Protein AF-A0A2N7TIZ6-F1 (afdb_monomer_lite)

pLDDT: mean 83.13, std 11.03, range [51.75, 96.19]

Foldseek 3Di:
DVVVVVVVVVVVVVVVVVVVVVQLPFDWDDDPPDIDTDRPVVVVVVVVVVCVVVVVVVVVVVVVVVVVVVCDPPD

Structure (mmCIF, N/CA/C/O backbone):
data_AF-A0A2N7TIZ6-F1
#
_entry.id   AF-A0A2N7TIZ6-F1
#
loop_
_atom_site.group_PDB
_atom_site.id
_atom_site.type_symbol
_atom_site.label_atom_id
_atom_site.label_alt_id
_atom_site.label_comp_id
_atom_site.label_asym_id
_atom_site.label_entity_id
_atom_site.label_seq_id
_atom_site.pdbx_PDB_ins_code
_atom_site.Cartn_x
_atom_site.Cartn_y
_atom_site.Cartn_z
_atom_site.occupancy
_atom_site.B_iso_or_equiv
_atom_site.auth_seq_id
_atom_site.auth_comp_id
_atom_site.auth_asym_id
_atom_site.auth_atom_id
_atom_site.pdbx_PDB_model_num
ATOM 1 N N . MET A 1 1 ? -23.943 -31.930 -8.044 1.00 62.44 1 MET A N 1
ATOM 2 C CA . MET A 1 1 ? -22.580 -31.392 -7.799 1.00 62.44 1 MET A CA 1
ATOM 3 C C . MET A 1 1 ? -22.606 -29.905 -7.421 1.00 62.44 1 MET A C 1
ATOM 5 O O . MET A 1 1 ? -21.659 -29.402 -6.832 1.00 62.44 1 MET A O 1
ATOM 9 N N . ASP A 1 2 ? -23.729 -29.224 -7.641 1.00 77.31 2 ASP A N 1
ATOM 10 C CA . ASP A 1 2 ? -23.899 -27.766 -7.524 1.00 77.31 2 ASP A CA 1
ATOM 11 C C . ASP A 1 2 ? -23.902 -27.260 -6.079 1.00 77.31 2 ASP A C 1
ATOM 13 O O . ASP A 1 2 ? -23.347 -26.208 -5.772 1.00 77.31 2 ASP A O 1
ATOM 17 N N . LYS A 1 3 ? -24.455 -28.056 -5.155 1.00 83.69 3 LYS A N 1
ATOM 18 C CA . LYS A 1 3 ? -24.435 -27.754 -3.715 1.00 83.69 3 LYS A CA 1
ATOM 19 C C . LYS A 1 3 ? -23.010 -27.732 -3.157 1.00 83.69 3 LYS A C 1
ATOM 21 O O . LYS A 1 3 ? -22.701 -26.895 -2.318 1.00 83.69 3 LYS A O 1
ATOM 26 N N . LEU A 1 4 ? -22.136 -28.608 -3.660 1.00 88.12 4 LEU A N 1
ATOM 27 C CA . LEU A 1 4 ? -20.732 -28.666 -3.250 1.00 88.12 4 LEU A CA 1
ATOM 28 C C . LEU A 1 4 ? -19.985 -27.402 -3.698 1.00 88.12 4 LEU A C 1
ATOM 30 O O . LEU A 1 4 ? -19.268 -26.795 -2.912 1.00 88.12 4 LEU A O 1
ATOM 34 N N . LEU A 1 5 ? -20.221 -26.963 -4.939 1.00 88.31 5 LEU A N 1
ATOM 35 C CA . LEU A 1 5 ? -19.643 -25.733 -5.486 1.00 88.31 5 LEU A CA 1
ATOM 36 C C . LEU A 1 5 ? -20.122 -24.487 -4.734 1.00 88.31 5 LEU A C 1
ATOM 38 O O . LEU A 1 5 ? -19.324 -23.591 -4.467 1.00 88.31 5 LEU A O 1
ATOM 42 N N . LEU A 1 6 ? -21.400 -24.439 -4.348 1.00 92.12 6 LEU A N 1
ATOM 43 C CA . LEU A 1 6 ? -21.948 -23.357 -3.527 1.00 92.12 6 LEU A CA 1
ATOM 44 C C . LEU A 1 6 ? -21.304 -23.304 -2.142 1.00 92.12 6 LEU A C 1
ATOM 46 O O . LEU A 1 6 ? -20.883 -22.233 -1.712 1.00 92.12 6 LEU A O 1
ATOM 50 N N . VAL A 1 7 ? -21.179 -24.450 -1.472 1.00 95.50 7 VAL A N 1
ATOM 51 C CA . VAL A 1 7 ? -20.531 -24.538 -0.156 1.00 95.50 7 VAL A CA 1
ATOM 52 C C . VAL A 1 7 ? -19.070 -24.100 -0.241 1.00 95.50 7 VAL A C 1
ATOM 54 O O . VAL A 1 7 ? -18.634 -23.282 0.564 1.00 95.50 7 VAL A O 1
ATOM 57 N N . VAL A 1 8 ? -18.331 -24.565 -1.252 1.00 95.00 8 VAL A N 1
ATOM 58 C CA . VAL A 1 8 ? -16.934 -24.163 -1.480 1.00 95.00 8 VAL A CA 1
ATOM 59 C C . VAL A 1 8 ? -16.830 -22.663 -1.754 1.00 95.00 8 VAL A C 1
ATOM 61 O O . VAL A 1 8 ? -15.986 -21.989 -1.170 1.00 95.00 8 VAL A O 1
ATOM 64 N N . LYS A 1 9 ? -17.711 -22.108 -2.591 1.00 90.75 9 LYS A N 1
ATOM 65 C CA . LYS A 1 9 ? -17.719 -20.676 -2.908 1.00 90.75 9 LYS A CA 1
ATOM 66 C C . LYS A 1 9 ? -17.984 -19.824 -1.667 1.00 90.75 9 LYS A C 1
ATOM 68 O O . LYS A 1 9 ? -17.247 -18.874 -1.426 1.00 90.75 9 LYS A O 1
ATOM 73 N N . VAL A 1 10 ? -18.987 -20.185 -0.867 1.00 96.19 10 VAL A N 1
ATOM 74 C CA . VAL A 1 10 ? -19.309 -19.486 0.387 1.00 96.19 10 VAL A CA 1
ATOM 75 C C . VAL A 1 10 ? -18.153 -19.596 1.382 1.00 96.19 10 VAL A C 1
ATOM 77 O O . VAL A 1 10 ? -17.766 -18.587 1.967 1.00 96.19 10 VAL A O 1
ATOM 80 N N . ALA A 1 11 ? -17.545 -20.776 1.521 1.00 94.88 11 ALA A N 1
ATOM 81 C CA . ALA A 1 11 ? -16.389 -20.979 2.392 1.00 94.88 11 ALA A CA 1
ATOM 82 C C . ALA A 1 11 ? -15.198 -20.098 1.981 1.00 94.88 11 ALA A C 1
ATOM 84 O O . ALA A 1 11 ? -14.597 -19.444 2.831 1.00 94.88 11 ALA A O 1
ATOM 85 N N . ILE A 1 12 ? -14.903 -20.009 0.680 1.00 92.50 12 ILE A N 1
ATOM 86 C CA . ILE A 1 12 ? -13.856 -19.125 0.148 1.00 92.50 12 ILE A CA 1
ATOM 87 C C . ILE A 1 12 ? -14.190 -17.655 0.431 1.00 92.50 12 ILE A C 1
ATOM 89 O O . ILE A 1 12 ? -13.321 -16.909 0.873 1.00 92.50 12 ILE A O 1
ATOM 93 N N . THR A 1 13 ? -15.439 -17.224 0.224 1.00 92.38 13 THR A N 1
ATOM 94 C CA . THR A 1 13 ? -15.859 -15.840 0.507 1.00 92.38 13 THR A CA 1
ATOM 95 C C . THR A 1 13 ? -15.692 -15.479 1.983 1.00 92.38 13 THR A C 1
ATOM 97 O O . THR A 1 13 ? -15.155 -14.417 2.295 1.00 92.38 13 THR A O 1
ATOM 100 N N . VAL A 1 14 ? -16.098 -16.365 2.895 1.00 95.69 14 VAL A N 1
ATOM 101 C CA . VAL A 1 14 ? -15.928 -16.165 4.341 1.00 95.69 14 VAL A CA 1
ATOM 102 C C . VAL A 1 14 ? -14.446 -16.122 4.715 1.00 95.69 14 VAL A C 1
ATOM 104 O O . VAL A 1 14 ? -14.037 -15.248 5.473 1.00 95.69 14 VAL A O 1
ATOM 107 N N . LEU A 1 15 ? -13.622 -17.000 4.139 1.00 89.88 15 LEU A N 1
ATOM 108 C CA . LEU A 1 15 ? -12.181 -17.028 4.387 1.00 89.88 15 LEU A CA 1
ATOM 109 C C . LEU A 1 15 ? -11.493 -15.727 3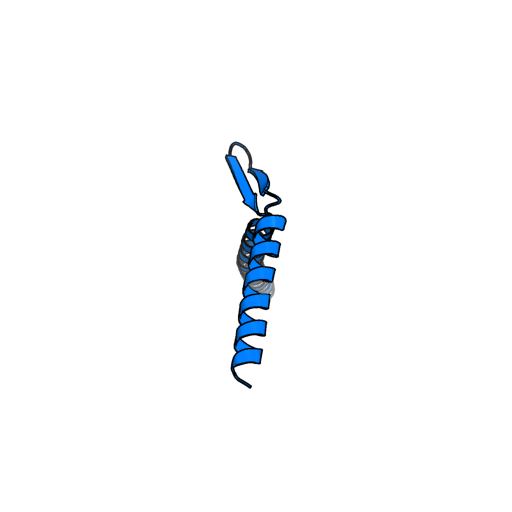.944 1.00 89.88 15 LEU A C 1
ATOM 111 O O . LEU A 1 15 ? -10.664 -15.192 4.677 1.00 89.88 15 LEU A O 1
ATOM 115 N N . VAL A 1 16 ? -11.875 -15.183 2.784 1.00 78.88 16 VAL A N 1
ATOM 116 C CA . VAL A 1 16 ? -11.390 -13.883 2.290 1.00 78.88 16 VAL A CA 1
ATOM 117 C C . VAL A 1 16 ? -11.827 -12.741 3.208 1.00 78.88 16 VAL A C 1
ATOM 119 O O . VAL A 1 16 ? -11.016 -11.871 3.510 1.00 78.88 16 VAL A O 1
ATOM 122 N N . LEU A 1 17 ? -13.074 -12.746 3.690 1.00 84.25 17 LEU A N 1
ATOM 123 C CA . LEU A 1 17 ? -13.568 -11.744 4.643 1.00 84.25 17 LEU A CA 1
ATOM 124 C C . LEU A 1 17 ? -12.816 -11.797 5.977 1.00 84.25 17 LEU A C 1
ATOM 126 O O . LEU A 1 17 ? -12.454 -10.756 6.515 1.00 84.25 17 LEU A O 1
ATOM 130 N N . ILE A 1 18 ? -12.538 -12.995 6.493 1.00 82.62 18 ILE A N 1
ATOM 131 C CA . ILE A 1 18 ? -11.759 -13.180 7.722 1.00 82.62 18 ILE A CA 1
ATOM 132 C C . ILE A 1 18 ? -10.329 -12.688 7.520 1.00 82.62 18 ILE A C 1
ATOM 134 O O . ILE A 1 18 ? -9.841 -11.910 8.333 1.00 82.62 18 ILE A O 1
ATOM 138 N N . LEU A 1 19 ? -9.676 -13.083 6.423 1.00 68.62 19 LEU A N 1
ATOM 139 C CA . LEU A 1 19 ? -8.353 -12.574 6.066 1.00 68.62 19 LEU A CA 1
ATOM 140 C C . LEU A 1 19 ? -8.361 -11.049 5.966 1.00 68.62 19 LEU A C 1
ATOM 142 O O . LEU A 1 19 ? -7.464 -10.415 6.504 1.00 68.62 19 LEU A O 1
ATOM 146 N N . PHE A 1 20 ? -9.377 -10.452 5.345 1.00 69.62 20 PHE A N 1
ATOM 147 C CA . PHE A 1 20 ? -9.519 -9.003 5.259 1.00 69.62 20 PHE A CA 1
ATOM 148 C C . PHE A 1 20 ? -9.616 -8.359 6.644 1.00 69.62 20 PHE A C 1
ATOM 150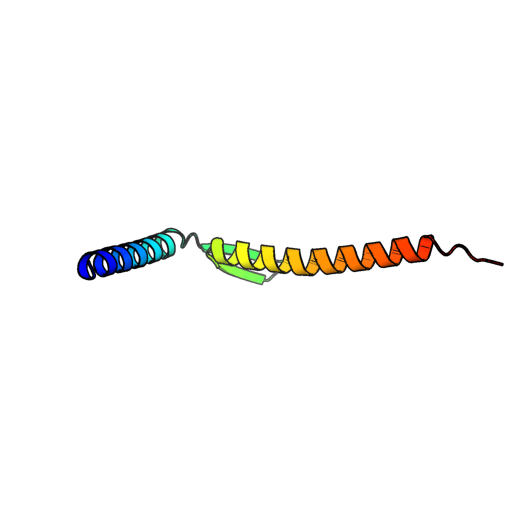 O O . PHE A 1 20 ? -8.830 -7.466 6.930 1.00 69.62 20 PHE A O 1
ATOM 157 N N . VAL A 1 21 ? -10.514 -8.845 7.512 1.00 75.50 21 VAL A N 1
ATOM 158 C CA . VAL A 1 21 ? -10.730 -8.310 8.868 1.00 75.50 21 VAL A CA 1
ATOM 159 C C . VAL A 1 21 ? -9.510 -8.510 9.770 1.00 75.50 21 VAL A C 1
ATOM 161 O O . VAL A 1 21 ? -9.153 -7.621 10.538 1.00 75.50 21 VAL A O 1
ATOM 164 N N . GLN A 1 22 ? -8.834 -9.651 9.663 1.00 70.00 22 GLN A N 1
ATOM 165 C CA . GLN A 1 22 ? -7.641 -9.955 10.455 1.00 70.00 22 GLN A CA 1
ATOM 166 C C . GLN A 1 22 ? -6.400 -9.205 9.964 1.00 70.00 22 GLN A C 1
ATOM 168 O O . GLN A 1 22 ? -5.546 -8.845 10.766 1.00 70.00 22 GLN A O 1
ATOM 173 N N . ASN A 1 23 ? -6.305 -8.921 8.662 1.00 66.44 23 ASN A N 1
ATOM 174 C CA . ASN A 1 23 ? -5.220 -8.132 8.078 1.00 66.44 23 ASN A CA 1
ATOM 175 C C . ASN A 1 23 ? -5.536 -6.624 8.056 1.00 66.44 23 ASN A C 1
ATOM 177 O O . ASN A 1 23 ? -4.880 -5.863 7.342 1.00 66.44 23 ASN A O 1
ATOM 181 N N . ILE A 1 24 ? -6.460 -6.162 8.912 1.00 67.38 24 ILE A N 1
ATOM 182 C CA . ILE A 1 24 ? -6.619 -4.751 9.312 1.00 67.38 24 ILE A CA 1
ATOM 183 C C . ILE A 1 24 ? -5.442 -4.338 10.227 1.00 67.38 24 ILE A C 1
ATOM 185 O O . ILE A 1 24 ? -5.599 -3.598 11.190 1.00 67.38 24 ILE A O 1
ATOM 189 N N . ALA A 1 25 ? -4.215 -4.787 9.947 1.00 67.12 25 ALA A N 1
ATOM 190 C CA . ALA A 1 25 ? -3.024 -4.173 10.519 1.00 67.12 25 ALA A CA 1
ATOM 191 C C . ALA A 1 25 ? -2.885 -2.799 9.851 1.00 67.12 25 ALA A C 1
ATOM 193 O O . ALA A 1 25 ? -2.233 -2.639 8.814 1.00 67.12 25 ALA A O 1
ATOM 194 N N . VAL A 1 26 ? -3.644 -1.838 10.384 1.00 73.69 26 VAL A N 1
ATOM 195 C CA . VAL A 1 26 ? -3.654 -0.456 9.929 1.00 73.69 26 VAL A CA 1
ATOM 196 C C . VAL A 1 26 ? -2.313 0.121 10.322 1.00 73.69 26 VAL A C 1
ATOM 198 O O . VAL A 1 26 ? -2.004 0.277 11.502 1.00 73.69 26 VAL A O 1
ATOM 201 N N . VAL A 1 27 ? -1.499 0.390 9.315 1.00 81.12 27 VAL A N 1
ATOM 202 C CA . VAL A 1 27 ? -0.214 1.047 9.490 1.00 81.12 27 VAL A CA 1
ATOM 203 C C . VAL A 1 27 ? -0.402 2.532 9.237 1.00 81.12 27 VAL A C 1
ATOM 205 O O . VAL A 1 27 ? -1.051 2.942 8.271 1.00 81.12 27 VAL A O 1
ATOM 208 N N . GLU A 1 28 ? 0.149 3.346 10.131 1.00 85.19 28 GLU A N 1
ATOM 209 C CA . GLU A 1 28 ? 0.262 4.781 9.912 1.00 85.19 28 GLU A CA 1
ATOM 210 C C . GLU A 1 28 ? 1.493 5.046 9.048 1.00 85.19 28 GLU A C 1
ATOM 212 O O . GLU A 1 28 ? 2.625 4.729 9.417 1.00 85.19 28 GLU A O 1
ATOM 217 N N . ILE A 1 29 ? 1.270 5.644 7.885 1.00 84.75 29 ILE A N 1
ATOM 218 C CA . ILE A 1 29 ? 2.330 6.164 7.033 1.00 84.75 29 ILE A CA 1
ATOM 219 C C . ILE A 1 29 ? 2.476 7.643 7.354 1.00 84.75 29 ILE A C 1
ATOM 221 O O . ILE A 1 29 ? 1.504 8.393 7.274 1.00 84.75 29 ILE A O 1
ATOM 225 N N . ARG A 1 30 ? 3.698 8.077 7.660 1.00 87.88 30 ARG A N 1
ATOM 226 C CA . ARG A 1 30 ? 4.029 9.493 7.844 1.00 87.88 30 ARG A CA 1
ATOM 227 C C . ARG A 1 30 ? 4.949 9.935 6.716 1.00 87.88 30 ARG A C 1
ATOM 229 O O . ARG A 1 30 ? 5.979 9.310 6.474 1.00 87.88 30 ARG A O 1
ATOM 236 N N . PHE A 1 31 ? 4.579 11.007 6.029 1.00 85.75 31 PHE A N 1
ATOM 237 C CA . PHE A 1 31 ? 5.363 11.603 4.957 1.00 85.75 31 PHE A CA 1
ATOM 238 C C . PHE A 1 31 ? 5.477 13.112 5.170 1.00 85.75 31 PHE A C 1
ATOM 240 O O . PHE A 1 31 ? 4.527 13.860 4.950 1.00 85.75 31 PHE A O 1
ATOM 247 N N . LEU A 1 32 ? 6.657 13.559 5.608 1.00 90.38 32 LEU A N 1
ATOM 248 C CA . LEU A 1 32 ? 6.901 14.928 6.076 1.00 90.38 32 LEU A CA 1
ATOM 249 C C . LEU A 1 32 ? 5.856 15.366 7.123 1.00 90.38 32 LEU A C 1
ATOM 251 O O . LEU A 1 32 ? 5.897 14.891 8.255 1.00 90.38 32 LEU A O 1
ATOM 255 N N . THR A 1 33 ? 4.929 16.256 6.754 1.00 92.38 33 THR A N 1
ATOM 256 C CA . THR A 1 33 ? 3.834 16.762 7.603 1.00 92.38 33 THR A CA 1
ATOM 257 C C . THR A 1 33 ? 2.505 16.033 7.404 1.00 92.38 33 THR A C 1
ATOM 259 O O . THR A 1 33 ? 1.540 16.337 8.099 1.00 92.38 33 THR A O 1
ATOM 262 N N . TRP A 1 34 ? 2.437 15.076 6.478 1.00 91.94 34 TRP A N 1
ATOM 263 C CA . TRP A 1 34 ? 1.229 14.315 6.171 1.00 91.94 34 TRP A CA 1
ATOM 264 C C . TRP A 1 34 ? 1.245 12.975 6.900 1.00 91.94 34 TRP A C 1
ATOM 266 O O . TRP A 1 34 ? 2.280 12.308 6.968 1.00 91.94 34 TRP A O 1
ATOM 276 N N . SER A 1 35 ? 0.091 12.553 7.406 1.00 87.44 35 SER A N 1
ATOM 277 C CA . SER A 1 35 ? -0.120 11.203 7.921 1.00 87.44 35 SER A CA 1
ATOM 278 C C . SER A 1 35 ? -1.335 10.568 7.257 1.00 87.44 35 SER A C 1
ATOM 280 O O . SER A 1 35 ? -2.316 11.238 6.931 1.00 87.44 35 SER A O 1
ATOM 282 N N . LEU A 1 36 ? -1.241 9.266 7.006 1.00 87.56 36 LEU A N 1
ATOM 283 C CA . LEU A 1 36 ? -2.284 8.493 6.352 1.00 87.56 36 LEU A CA 1
ATOM 284 C C . LEU A 1 36 ? -2.301 7.078 6.928 1.00 87.56 36 LEU A C 1
ATOM 286 O O . LEU A 1 36 ? -1.292 6.375 6.893 1.00 87.56 36 LEU A O 1
ATOM 290 N N . THR A 1 37 ? -3.447 6.654 7.447 1.00 88.44 37 THR A N 1
ATOM 291 C CA . THR A 1 37 ? -3.652 5.327 8.036 1.00 88.44 37 THR A CA 1
ATOM 292 C C . THR A 1 37 ? -4.390 4.423 7.060 1.00 88.44 37 THR A C 1
ATOM 294 O O . THR A 1 37 ? -5.511 4.715 6.646 1.00 88.44 37 THR A O 1
ATOM 297 N N . LEU A 1 38 ? -3.752 3.319 6.673 1.00 85.75 38 LEU A N 1
ATOM 298 C CA . LEU A 1 38 ? -4.275 2.368 5.690 1.00 85.75 38 LEU A CA 1
ATOM 299 C C . LEU A 1 38 ? -3.876 0.934 6.078 1.00 85.75 38 LEU A C 1
ATOM 301 O O . LEU A 1 38 ? -2.831 0.738 6.701 1.00 85.75 38 LEU A O 1
ATOM 305 N N . PRO A 1 39 ? -4.644 -0.094 5.679 1.00 85.69 39 PRO A N 1
ATOM 306 C CA . PRO A 1 39 ? -4.214 -1.483 5.818 1.00 85.69 39 PRO A CA 1
ATOM 307 C C . PRO A 1 39 ? -2.922 -1.744 5.037 1.00 85.69 39 PRO A C 1
ATOM 309 O O . PRO A 1 39 ? -2.832 -1.384 3.861 1.00 85.69 39 PRO A O 1
ATOM 312 N N . LEU A 1 40 ? -1.952 -2.424 5.654 1.00 83.50 40 LEU A N 1
ATOM 313 C CA . LEU A 1 40 ? -0.635 -2.711 5.063 1.00 83.50 40 LEU A CA 1
ATOM 314 C C . LEU A 1 40 ? -0.714 -3.249 3.623 1.00 83.50 40 LEU A C 1
ATOM 316 O O . LEU A 1 40 ? 0.056 -2.834 2.760 1.00 83.50 40 LEU A O 1
ATOM 320 N N . ALA A 1 41 ? -1.666 -4.139 3.339 1.00 81.44 41 ALA A N 1
ATOM 321 C CA . ALA A 1 41 ? -1.840 -4.721 2.010 1.00 81.44 41 ALA A CA 1
ATOM 322 C C . ALA A 1 41 ? -2.122 -3.663 0.924 1.00 81.44 41 ALA A C 1
ATOM 324 O O . ALA A 1 41 ? -1.528 -3.710 -0.152 1.00 81.44 41 ALA A O 1
ATOM 325 N N . LEU A 1 42 ? -2.975 -2.675 1.214 1.00 83.69 42 LEU A N 1
ATOM 326 C CA . LEU A 1 42 ? -3.266 -1.564 0.299 1.00 83.69 42 LEU A CA 1
ATOM 327 C C . LEU A 1 42 ? -2.027 -0.696 0.075 1.00 83.69 42 LEU A C 1
ATOM 329 O O . LEU A 1 42 ? -1.731 -0.318 -1.058 1.00 83.69 42 LEU A O 1
ATOM 333 N N . VAL A 1 43 ? -1.276 -0.433 1.144 1.00 86.50 43 VAL A N 1
ATOM 334 C CA . VAL A 1 43 ? -0.025 0.333 1.089 1.00 86.50 43 VAL A CA 1
A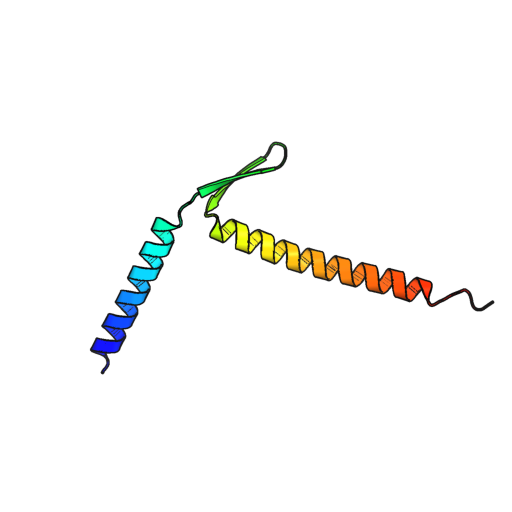TOM 335 C C . VAL A 1 43 ? 0.989 -0.348 0.175 1.00 86.50 43 VAL A C 1
ATOM 337 O O . VAL A 1 43 ? 1.546 0.294 -0.713 1.00 86.50 43 VAL A O 1
ATOM 340 N N . LEU A 1 44 ? 1.185 -1.659 0.340 1.00 87.25 44 LEU A N 1
ATOM 341 C CA . LEU A 1 44 ? 2.103 -2.447 -0.482 1.00 87.25 44 LEU A CA 1
ATOM 342 C C . LEU A 1 44 ? 1.708 -2.434 -1.961 1.00 87.25 44 LEU A C 1
ATOM 344 O O . LEU A 1 44 ? 2.575 -2.264 -2.816 1.00 87.25 44 LEU A O 1
ATOM 348 N N . VAL A 1 45 ? 0.413 -2.557 -2.272 1.00 88.94 45 VAL A N 1
ATOM 349 C CA . VAL A 1 45 ? -0.085 -2.478 -3.655 1.00 88.94 45 VAL A CA 1
ATOM 350 C C . VAL A 1 45 ? 0.206 -1.105 -4.264 1.00 88.94 45 VAL A C 1
ATOM 352 O O . VAL A 1 45 ? 0.738 -1.029 -5.372 1.00 88.94 45 VAL A O 1
ATOM 355 N N . VAL A 1 46 ? -0.087 -0.018 -3.545 1.00 89.88 46 VAL A N 1
ATOM 356 C CA . VAL A 1 46 ? 0.169 1.351 -4.023 1.00 89.88 46 VAL A CA 1
ATOM 357 C C . VAL A 1 46 ? 1.664 1.579 -4.250 1.00 89.88 46 VAL A C 1
ATOM 359 O O . VAL A 1 46 ? 2.052 2.031 -5.328 1.00 89.88 46 VAL A O 1
ATOM 362 N N . ILE A 1 47 ? 2.514 1.217 -3.284 1.00 91.75 47 ILE A N 1
ATOM 363 C CA . ILE A 1 47 ? 3.974 1.351 -3.398 1.00 91.75 47 ILE A CA 1
ATOM 364 C C . ILE A 1 47 ? 4.504 0.542 -4.586 1.00 91.75 47 ILE A C 1
ATOM 366 O O . ILE A 1 47 ? 5.316 1.049 -5.358 1.00 91.75 47 ILE A O 1
ATOM 370 N N . TYR A 1 48 ? 4.030 -0.690 -4.775 1.00 92.69 48 TYR A N 1
ATOM 371 C CA . TYR A 1 48 ? 4.439 -1.536 -5.893 1.00 92.69 48 TYR A CA 1
ATOM 372 C C . TYR A 1 48 ? 4.093 -0.910 -7.251 1.00 92.69 48 TYR A C 1
ATOM 374 O O . TYR A 1 48 ? 4.943 -0.846 -8.143 1.00 92.69 48 TYR A O 1
ATOM 382 N N . LEU A 1 49 ? 2.868 -0.397 -7.404 1.00 95.44 49 LEU A N 1
ATOM 383 C CA . LEU A 1 49 ? 2.435 0.273 -8.632 1.00 95.44 49 LEU A CA 1
ATOM 384 C C . LEU A 1 49 ? 3.248 1.545 -8.899 1.00 95.44 49 LEU A C 1
ATOM 386 O O . LEU A 1 49 ? 3.730 1.740 -10.017 1.00 95.44 49 LEU A O 1
ATOM 390 N N . LEU A 1 50 ? 3.467 2.376 -7.877 1.00 94.19 50 LEU A N 1
ATOM 391 C CA . LEU A 1 50 ? 4.309 3.571 -7.984 1.00 94.19 50 LEU A CA 1
ATOM 392 C C . LEU A 1 50 ? 5.750 3.217 -8.366 1.00 94.19 50 LEU A C 1
ATOM 394 O O . LEU A 1 50 ? 6.340 3.873 -9.228 1.00 94.19 50 LEU A O 1
ATOM 398 N N . GLY A 1 51 ? 6.299 2.154 -7.776 1.00 92.88 51 GLY A N 1
ATOM 399 C CA . GLY A 1 51 ? 7.617 1.623 -8.109 1.00 92.88 51 GLY A CA 1
ATOM 400 C C . GLY A 1 51 ? 7.700 1.152 -9.560 1.00 92.88 51 GLY A C 1
ATOM 401 O O . GLY A 1 51 ? 8.669 1.461 -10.250 1.00 92.88 51 GLY A O 1
ATOM 402 N N . MET A 1 52 ? 6.664 0.481 -10.067 1.00 94.69 52 MET A N 1
ATOM 403 C CA . MET A 1 52 ? 6.612 0.035 -11.460 1.00 94.69 52 MET A CA 1
ATOM 404 C C . MET A 1 52 ? 6.575 1.213 -12.441 1.00 94.69 52 MET A C 1
ATOM 406 O O . MET A 1 52 ? 7.310 1.212 -13.432 1.00 94.69 52 MET A O 1
ATOM 410 N N . VAL A 1 53 ? 5.753 2.229 -12.167 1.00 94.19 53 VAL A N 1
ATOM 411 C CA . VAL A 1 53 ? 5.663 3.441 -12.998 1.00 94.19 53 VAL A CA 1
ATOM 412 C C . VAL A 1 53 ? 6.992 4.201 -12.988 1.00 94.19 53 VAL A C 1
ATOM 414 O O . VAL A 1 53 ? 7.537 4.517 -14.049 1.00 94.19 53 VAL A O 1
ATOM 417 N N . SER A 1 54 ? 7.553 4.426 -11.799 1.00 92.44 54 SER A N 1
ATOM 418 C CA . SER A 1 54 ? 8.815 5.153 -11.623 1.00 92.44 54 SER A CA 1
ATOM 419 C C . SER A 1 54 ? 9.989 4.404 -12.255 1.00 92.44 54 SER A C 1
ATOM 421 O O . SER A 1 54 ? 10.779 4.997 -12.986 1.00 92.44 54 SER A O 1
ATOM 423 N N . GLY A 1 55 ? 10.070 3.085 -12.058 1.00 90.88 55 GLY A N 1
ATOM 424 C CA . GLY A 1 55 ? 11.122 2.237 -12.616 1.00 90.88 55 GLY A CA 1
ATOM 425 C C . GLY A 1 55 ? 11.095 2.175 -14.144 1.00 90.88 55 GLY A C 1
ATOM 426 O O . GLY A 1 55 ? 12.148 2.262 -14.777 1.00 90.88 55 GLY A O 1
ATOM 427 N N . ARG A 1 56 ? 9.906 2.100 -14.763 1.00 90.75 56 ARG A N 1
ATOM 428 C CA . ARG A 1 56 ? 9.775 2.182 -16.230 1.00 90.75 56 ARG A CA 1
ATOM 429 C C . ARG A 1 56 ? 10.243 3.532 -16.767 1.00 90.75 56 ARG A C 1
ATOM 431 O O . ARG A 1 56 ? 10.962 3.567 -17.765 1.00 90.75 56 ARG A O 1
ATOM 438 N N . SER A 1 57 ? 9.856 4.622 -16.105 1.00 87.62 57 SER A N 1
ATOM 439 C CA . SER A 1 57 ? 10.276 5.974 -16.482 1.00 87.62 57 SER A CA 1
ATOM 4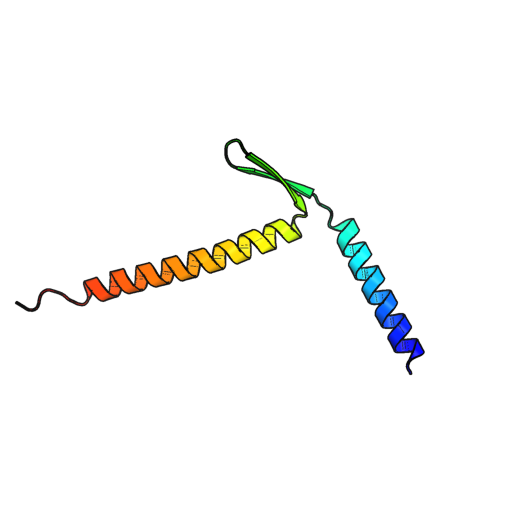40 C C . SER A 1 57 ? 11.796 6.136 -16.381 1.00 87.62 57 SER A C 1
ATOM 442 O O . SER A 1 57 ? 12.446 6.550 -17.343 1.00 87.62 57 SER A O 1
ATOM 444 N N . LEU A 1 58 ? 12.382 5.697 -15.262 1.00 90.56 58 LEU A N 1
ATOM 445 C CA . LEU A 1 58 ? 13.820 5.762 -15.013 1.00 90.56 58 LEU A CA 1
ATOM 446 C C . LEU A 1 58 ? 14.621 4.945 -16.036 1.00 90.56 58 LEU A C 1
ATOM 448 O O . LEU A 1 58 ? 15.574 5.460 -16.619 1.00 90.56 58 LEU A O 1
ATOM 452 N N . MET A 1 59 ? 14.207 3.706 -16.326 1.00 89.56 59 MET A N 1
ATOM 453 C CA . MET A 1 59 ? 14.840 2.883 -17.365 1.00 89.56 59 MET A CA 1
ATOM 454 C C . MET A 1 59 ? 14.737 3.518 -18.757 1.00 89.56 59 MET A C 1
ATOM 456 O O . MET A 1 59 ? 15.687 3.449 -19.541 1.00 89.56 59 MET A O 1
ATOM 460 N N . GLY A 1 60 ? 13.605 4.153 -19.073 1.00 88.38 60 GLY A N 1
ATOM 461 C CA . GLY A 1 60 ? 13.431 4.908 -20.312 1.00 88.38 60 GLY A CA 1
ATOM 462 C C . GLY A 1 60 ? 14.399 6.087 -20.416 1.00 88.38 60 GLY A C 1
ATOM 463 O O . GLY A 1 60 ? 15.011 6.288 -21.467 1.00 88.38 60 GLY A O 1
ATOM 464 N N . LEU A 1 61 ? 14.586 6.828 -19.321 1.00 87.56 61 LEU A N 1
ATOM 465 C CA . LEU A 1 61 ? 15.518 7.952 -19.253 1.00 87.56 61 LEU A CA 1
ATOM 466 C C . LEU A 1 61 ? 16.976 7.490 -19.382 1.00 87.56 61 LEU A C 1
ATOM 468 O O . LEU A 1 61 ? 17.724 8.040 -20.188 1.00 87.56 61 LEU A O 1
ATOM 472 N N . MET A 1 62 ? 17.363 6.439 -18.653 1.00 90.12 62 MET A N 1
ATOM 473 C CA . MET A 1 62 ? 18.707 5.855 -18.723 1.00 90.12 62 MET A CA 1
ATOM 474 C C . MET A 1 62 ? 19.034 5.374 -20.137 1.00 90.12 62 MET A C 1
ATOM 476 O O . MET A 1 62 ? 20.102 5.687 -20.654 1.00 90.12 62 MET A O 1
ATOM 480 N N . ARG A 1 63 ? 18.101 4.681 -20.806 1.00 86.19 63 ARG A N 1
ATOM 481 C CA . ARG A 1 63 ? 18.278 4.260 -22.206 1.00 86.19 63 ARG A CA 1
ATOM 482 C C . ARG A 1 63 ? 18.512 5.441 -23.143 1.00 86.19 63 ARG A C 1
ATOM 484 O O . ARG A 1 63 ? 19.380 5.347 -24.003 1.00 86.19 63 ARG A O 1
ATOM 491 N N . ARG A 1 64 ? 17.768 6.542 -22.980 1.00 83.06 64 ARG A N 1
ATOM 492 C CA . ARG A 1 64 ? 17.967 7.764 -23.779 1.00 83.06 64 ARG A CA 1
ATOM 493 C C . ARG A 1 64 ? 19.345 8.365 -23.531 1.00 83.06 64 ARG A C 1
ATOM 495 O O . ARG A 1 64 ? 20.048 8.652 -24.490 1.00 83.06 64 ARG A O 1
ATOM 502 N N . LEU A 1 65 ? 19.754 8.474 -22.270 1.00 84.75 65 LEU A N 1
ATOM 503 C CA . LEU A 1 65 ? 21.044 9.050 -21.897 1.00 84.75 65 LEU A CA 1
ATOM 504 C C . LEU A 1 65 ? 22.231 8.203 -22.397 1.00 84.75 65 LEU A C 1
ATOM 506 O O . LEU A 1 65 ? 23.228 8.740 -22.875 1.00 84.75 65 LEU A O 1
ATOM 510 N N . SER A 1 66 ? 22.120 6.873 -22.336 1.00 81.50 66 SER A N 1
ATOM 511 C CA . SER A 1 66 ? 23.128 5.952 -22.879 1.00 81.50 66 SER A CA 1
ATOM 512 C C . SER A 1 66 ? 23.158 5.935 -24.409 1.00 81.50 66 SER A C 1
ATOM 514 O O . SER A 1 66 ? 24.238 5.837 -24.987 1.00 81.50 66 SER A O 1
ATOM 516 N N . ALA A 1 67 ? 22.004 6.048 -25.074 1.00 76.62 67 ALA A N 1
ATOM 517 C CA . ALA A 1 67 ? 21.930 6.121 -26.533 1.00 76.62 67 ALA A CA 1
ATOM 518 C C . ALA A 1 67 ? 22.525 7.431 -27.080 1.00 76.62 67 ALA A C 1
ATOM 520 O O . ALA A 1 67 ? 23.180 7.413 -28.121 1.00 76.62 67 ALA A O 1
ATOM 521 N N . ASP A 1 68 ? 22.349 8.543 -26.362 1.00 69.19 68 ASP A N 1
ATOM 522 C CA . ASP A 1 68 ? 22.907 9.846 -26.741 1.00 69.19 68 ASP A CA 1
ATOM 523 C C . ASP A 1 68 ? 24.440 9.874 -26.599 1.00 69.19 68 ASP A C 1
ATOM 525 O O . ASP A 1 68 ? 25.144 10.401 -27.456 1.00 69.19 68 ASP A O 1
ATOM 529 N N . ARG A 1 69 ? 24.988 9.169 -25.597 1.00 64.38 69 ARG A N 1
ATOM 530 C CA . ARG A 1 69 ? 26.443 8.962 -25.446 1.00 64.38 69 ARG A CA 1
ATOM 531 C C . ARG A 1 69 ? 27.090 8.155 -26.577 1.00 64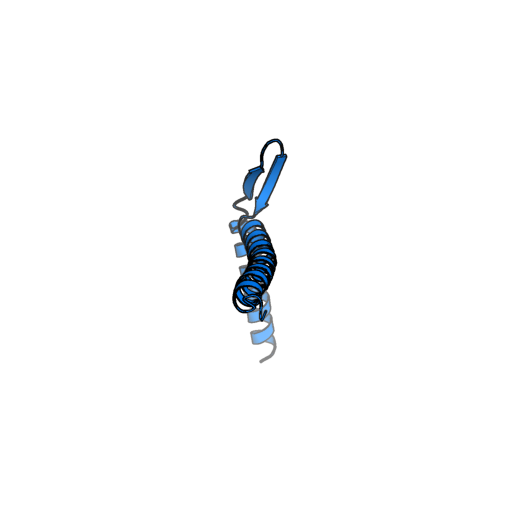.38 69 ARG A C 1
ATOM 533 O O . ARG A 1 69 ? 28.291 8.283 -26.786 1.00 64.38 69 ARG A O 1
ATOM 540 N N . GLY A 1 70 ? 26.328 7.323 -27.291 1.00 62.31 70 GLY A N 1
ATOM 541 C CA . GLY A 1 70 ? 26.820 6.541 -28.432 1.00 62.31 70 GLY A CA 1
ATOM 542 C C . GLY A 1 70 ? 26.926 7.340 -29.736 1.00 62.31 70 GLY A C 1
ATOM 543 O O . GLY A 1 70 ? 27.585 6.897 -30.676 1.00 62.31 70 GLY A O 1
ATOM 544 N N . ARG A 1 71 ? 26.315 8.530 -29.806 1.00 61.12 71 ARG A N 1
ATOM 545 C CA . ARG A 1 71 ? 26.478 9.479 -30.913 1.00 61.12 71 ARG A CA 1
ATOM 546 C C . ARG A 1 71 ? 27.549 10.506 -30.553 1.00 61.12 71 ARG A C 1
ATOM 548 O O . ARG A 1 71 ? 27.270 11.691 -30.410 1.00 61.12 71 ARG A O 1
ATOM 555 N N . GLY A 1 72 ? 28.792 10.044 -30.421 1.00 59.97 72 GLY A N 1
ATOM 556 C CA . GLY A 1 72 ? 29.942 10.948 -30.470 1.00 59.97 72 GLY A CA 1
ATOM 557 C C . GLY A 1 72 ? 29.883 11.797 -31.752 1.00 59.97 72 GLY A C 1
ATOM 558 O O . GLY A 1 72 ? 29.416 11.293 -32.783 1.00 59.97 72 GLY A O 1
ATOM 559 N N . PRO A 1 73 ? 30.291 13.078 -31.704 1.00 56.50 73 PRO A N 1
ATOM 560 C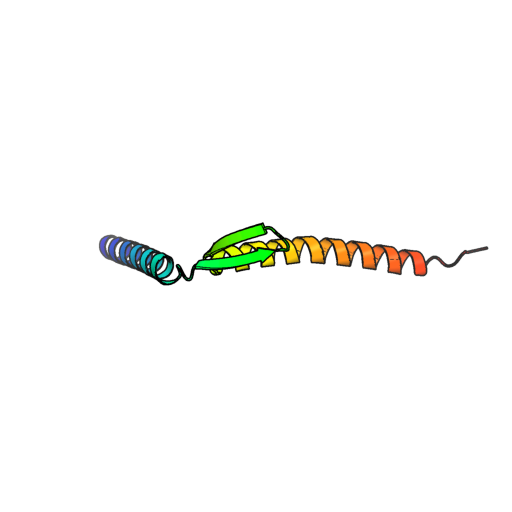 CA . PRO A 1 73 ? 30.179 13.987 -32.835 1.00 56.50 73 PRO A CA 1
ATOM 561 C C . PRO A 1 73 ? 30.963 13.414 -34.015 1.00 56.50 73 PRO A C 1
ATOM 563 O O . PRO A 1 73 ? 32.187 13.359 -34.007 1.00 56.50 73 PRO A O 1
ATOM 566 N N . ARG A 1 74 ? 30.245 12.958 -35.045 1.00 59.22 74 ARG A N 1
ATOM 567 C CA . ARG A 1 74 ? 30.827 12.718 -36.366 1.00 59.22 74 ARG A CA 1
ATOM 568 C C . ARG A 1 74 ? 31.061 14.074 -37.021 1.00 59.22 74 ARG A C 1
ATOM 570 O O . ARG A 1 74 ? 30.262 14.430 -37.881 1.00 59.22 74 ARG A O 1
ATOM 577 N N . ARG A 1 75 ? 32.078 14.821 -36.594 1.00 51.75 75 ARG A N 1
ATOM 578 C CA . ARG A 1 75 ? 32.803 15.822 -37.394 1.00 51.75 75 ARG A CA 1
ATOM 579 C C . ARG A 1 75 ? 34.175 16.050 -36.790 1.00 51.75 75 ARG A C 1
ATOM 581 O O . ARG A 1 75 ? 34.222 16.292 -35.567 1.00 51.75 75 ARG A O 1
#

Sequence (75 aa):
MDKLLLVVKVAITVLVLILFVQNIAVVEIRFLTWSLTLPLALVLVVIYLLGMVSGRSLMGLMRRLSADRGRGPRR

Organism: NCBI:txid1387883

Radius of gyration: 23.48 Å; chains: 1; bounding box: 57×48×48 Å

Secondary structure (DSSP, 8-state):
-HHHHHHHHHHHHHHHHHHHHHT--EEEEEETTEEEEEEHHHHHHHHHHHHHHHHHHHHHHHHHHHHHHT-----

InterPro domains:
  IPR010445 Lipopolysaccharide assembly protein A domain [PF06305] (22-61)